Protein AF-A0A352CMU3-F1 (afdb_monomer_lite)

pLDDT: mean 96.45, std 3.03, range [75.0, 98.62]

Foldseek 3Di:
DEEDQDPDDPCVLCVVQPVYYHQYNDPVSVVVRVVVVVVCVVVVPDGDDRPVPVDPCVVVVVVVCCVVCVVVCCCPVVVPD

Radius of gyration: 20.3 Å; chains: 1; bounding box: 35×26×57 Å

Secondary structure (DSSP, 8-state):
--EESSS--S-HHHHHTT--EE--SSHHHHHHHHHHHHHHHHTT------GGG--S-HHHHHHHHHHHHHHHHHHHTS---

Sequence (81 aa):
PAVLIRTSTERPEVLDKGSVIIGGIKSEDVEQAVELATSMYENREPYVEAEDYADENVSVKVIKLIQSYTKIVNETVWLKR

Structure (mmCIF, N/CA/C/O backbone):
data_AF-A0A352CMU3-F1
#
_entry.id   AF-A0A352CMU3-F1
#
loop_
_atom_site.group_PDB
_atom_site.id
_atom_site.type_symbol
_atom_site.label_atom_id
_atom_site.label_alt_id
_atom_site.label_comp_id
_atom_site.label_asym_id
_atom_site.label_entity_id
_atom_site.label_seq_id
_atom_site.pdbx_PDB_ins_code
_atom_site.Cartn_x
_atom_site.Cartn_y
_atom_site.Cartn_z
_atom_site.occupancy
_atom_site.B_iso_or_equiv
_atom_site.auth_seq_id
_atom_site.auth_comp_id
_atom_site.auth_asym_id
_atom_site.auth_atom_id
_atom_site.pdbx_PDB_model_num
ATOM 1 N N . PRO A 1 1 ? 1.741 -2.477 -15.914 1.00 90.38 1 PRO A N 1
ATOM 2 C CA . PRO A 1 1 ? 3.028 -1.853 -15.511 1.00 90.38 1 PRO A CA 1
ATOM 3 C C . PRO A 1 1 ? 2.757 -0.536 -14.771 1.00 90.38 1 PRO A C 1
ATOM 5 O O . PRO A 1 1 ? 1.786 0.134 -15.115 1.00 90.38 1 PRO A O 1
ATOM 8 N N . ALA A 1 2 ? 3.563 -0.183 -13.763 1.00 94.69 2 ALA A N 1
ATOM 9 C CA . ALA A 1 2 ? 3.368 1.029 -12.960 1.00 94.69 2 ALA A CA 1
ATOM 10 C C . ALA A 1 2 ? 4.706 1.651 -12.521 1.00 94.69 2 ALA A C 1
ATOM 12 O O . ALA A 1 2 ? 5.607 0.946 -12.068 1.00 94.69 2 ALA A O 1
ATOM 13 N N . VAL A 1 3 ? 4.800 2.981 -12.627 1.00 97.12 3 VAL A N 1
ATOM 14 C CA . VAL A 1 3 ? 5.958 3.787 -12.210 1.00 97.12 3 VAL A CA 1
ATOM 15 C C . VAL A 1 3 ? 5.485 4.908 -11.289 1.00 97.12 3 VAL A C 1
ATOM 17 O O . VAL A 1 3 ? 4.564 5.655 -11.626 1.00 97.12 3 VAL A O 1
ATOM 20 N N . LEU A 1 4 ? 6.111 5.039 -10.122 1.00 97.44 4 LEU A N 1
ATOM 21 C CA . LEU A 1 4 ? 5.838 6.111 -9.169 1.00 97.44 4 LEU A CA 1
ATOM 22 C C . LEU A 1 4 ? 6.710 7.330 -9.481 1.00 97.44 4 LEU A C 1
ATOM 24 O O . LEU A 1 4 ? 7.933 7.258 -9.376 1.00 97.44 4 LEU A O 1
ATOM 28 N N . ILE A 1 5 ? 6.083 8.471 -9.780 1.00 96.62 5 ILE A N 1
ATOM 29 C CA . ILE A 1 5 ? 6.768 9.768 -9.944 1.00 96.62 5 ILE A CA 1
ATOM 30 C C . ILE A 1 5 ? 6.946 10.421 -8.565 1.00 96.62 5 ILE A C 1
ATOM 32 O O . ILE A 1 5 ? 6.308 11.418 -8.218 1.00 96.62 5 ILE A O 1
ATOM 36 N N . ARG A 1 6 ? 7.729 9.760 -7.713 1.00 96.50 6 ARG A N 1
ATOM 37 C CA . ARG A 1 6 ? 8.072 10.161 -6.342 1.00 96.50 6 ARG A CA 1
ATOM 38 C C . ARG A 1 6 ? 9.459 9.622 -6.016 1.00 96.50 6 ARG A C 1
ATOM 40 O O . ARG A 1 6 ? 9.931 8.699 -6.666 1.00 96.50 6 ARG A O 1
ATOM 47 N N . THR A 1 7 ? 10.100 10.160 -4.984 1.00 95.62 7 THR A N 1
ATOM 48 C CA . THR A 1 7 ? 11.394 9.659 -4.485 1.00 95.62 7 THR A CA 1
ATOM 49 C C . THR A 1 7 ? 11.256 8.661 -3.329 1.00 95.62 7 THR A C 1
ATOM 51 O O . THR A 1 7 ? 12.253 8.098 -2.888 1.00 95.62 7 THR A O 1
ATOM 54 N N . SER A 1 8 ? 10.038 8.436 -2.828 1.00 95.44 8 SER A N 1
ATOM 55 C CA . SER A 1 8 ? 9.723 7.481 -1.761 1.00 95.44 8 SER A CA 1
ATOM 56 C C . SER A 1 8 ? 8.258 7.029 -1.826 1.00 95.44 8 SER A C 1
ATOM 58 O O . SER A 1 8 ? 7.451 7.596 -2.573 1.00 95.44 8 SER A O 1
ATOM 60 N N . THR A 1 9 ? 7.909 6.010 -1.036 1.00 95.69 9 THR A N 1
ATOM 61 C CA . THR A 1 9 ? 6.531 5.538 -0.855 1.00 95.69 9 THR A CA 1
ATOM 62 C C . THR A 1 9 ? 6.278 5.093 0.585 1.00 95.69 9 THR A C 1
ATOM 64 O O . THR A 1 9 ? 7.161 4.564 1.255 1.00 95.69 9 THR A O 1
ATOM 67 N N . GLU A 1 10 ? 5.051 5.306 1.045 1.00 97.12 10 GLU A N 1
ATOM 68 C CA . GLU A 1 10 ? 4.487 4.792 2.291 1.00 97.12 10 GLU A CA 1
ATOM 69 C C . GLU A 1 10 ? 3.890 3.378 2.155 1.00 97.12 10 GLU A C 1
ATOM 71 O O . GLU A 1 10 ? 3.260 2.895 3.096 1.00 97.12 10 GLU A O 1
ATOM 76 N N . ARG A 1 11 ? 4.024 2.758 0.975 1.00 96.50 11 ARG A N 1
ATOM 77 C CA . ARG A 1 11 ? 3.555 1.404 0.651 1.00 96.50 11 ARG A CA 1
ATOM 78 C C . ARG A 1 11 ? 4.753 0.480 0.374 1.00 96.50 11 ARG A C 1
ATOM 80 O O . ARG A 1 11 ? 5.032 0.180 -0.785 1.00 96.50 11 ARG A O 1
ATOM 87 N N . PRO A 1 12 ? 5.552 0.097 1.384 1.00 95.88 12 PRO A N 1
ATOM 88 C CA . PRO A 1 12 ? 6.690 -0.801 1.171 1.00 95.88 12 PRO A CA 1
ATOM 89 C C . PRO A 1 12 ? 6.273 -2.171 0.609 1.00 95.88 12 PRO A C 1
ATOM 91 O O . PRO A 1 12 ? 7.004 -2.748 -0.190 1.00 95.88 12 PRO A O 1
ATOM 94 N N . GLU A 1 13 ? 5.067 -2.642 0.923 1.00 96.88 13 GLU A N 1
ATOM 95 C CA . GLU A 1 13 ? 4.540 -3.942 0.508 1.00 96.88 13 GLU A CA 1
ATOM 96 C C . GLU A 1 13 ? 4.456 -4.104 -1.019 1.00 96.88 13 GLU A C 1
ATOM 98 O O . GLU A 1 13 ? 4.676 -5.195 -1.548 1.00 96.88 13 GLU A O 1
ATOM 103 N N . VAL A 1 14 ? 4.212 -3.016 -1.764 1.00 94.94 14 VAL A N 1
ATOM 104 C CA . VAL A 1 14 ? 4.189 -3.075 -3.235 1.00 94.94 14 VAL A CA 1
ATOM 105 C C . VAL A 1 14 ? 5.589 -3.201 -3.832 1.00 94.94 14 VAL A C 1
ATOM 107 O O . VAL A 1 14 ? 5.727 -3.765 -4.922 1.00 94.94 14 VAL A O 1
ATOM 110 N N . LEU A 1 15 ? 6.617 -2.715 -3.125 1.00 94.50 15 LEU A N 1
ATOM 111 C CA . LEU A 1 15 ? 8.023 -2.878 -3.502 1.00 94.50 15 LEU A CA 1
ATOM 112 C C . LEU A 1 15 ? 8.527 -4.275 -3.147 1.00 94.50 15 LEU A C 1
ATOM 114 O O . LEU A 1 15 ? 9.219 -4.880 -3.961 1.00 94.50 15 LEU A O 1
ATOM 118 N N . ASP A 1 16 ? 8.123 -4.816 -1.994 1.00 94.56 16 ASP A N 1
ATOM 119 C CA . ASP A 1 16 ? 8.466 -6.180 -1.573 1.00 94.56 16 ASP A CA 1
ATOM 120 C C . ASP A 1 16 ? 7.974 -7.230 -2.580 1.00 94.56 16 ASP A C 1
ATOM 122 O O . ASP A 1 16 ? 8.632 -8.246 -2.807 1.00 94.56 16 ASP A O 1
ATOM 126 N N . LYS A 1 17 ? 6.830 -6.972 -3.229 1.00 94.19 17 LYS A N 1
ATOM 127 C CA . LYS A 1 17 ? 6.298 -7.811 -4.316 1.00 94.19 17 LYS A CA 1
ATOM 128 C C . LYS A 1 17 ? 6.792 -7.417 -5.714 1.00 94.19 17 LYS A C 1
ATOM 130 O O . LYS A 1 17 ? 6.416 -8.067 -6.685 1.00 94.19 17 LYS A O 1
ATOM 135 N N . GLY A 1 18 ? 7.598 -6.360 -5.843 1.00 93.25 18 GLY A N 1
ATOM 136 C CA . GLY A 1 18 ? 8.103 -5.867 -7.132 1.00 93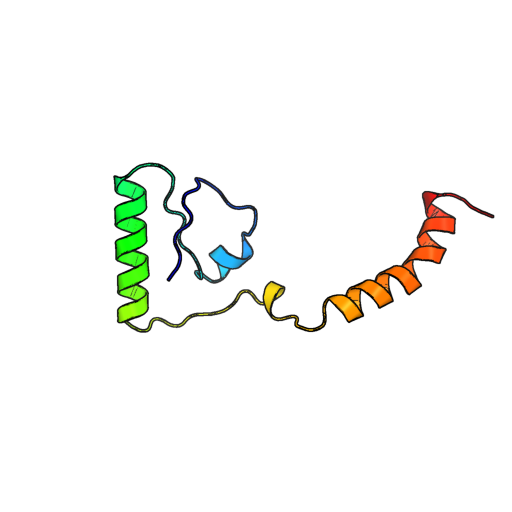.25 18 GLY A CA 1
ATOM 137 C C . GLY A 1 18 ? 7.009 -5.377 -8.088 1.00 93.25 18 GLY A C 1
ATOM 138 O O . GLY A 1 18 ? 7.206 -5.336 -9.298 1.00 93.25 18 GLY A O 1
ATOM 139 N N . SER A 1 19 ? 5.836 -5.028 -7.557 1.00 92.75 19 SER A N 1
ATOM 140 C CA . SER A 1 19 ? 4.640 -4.709 -8.348 1.00 92.75 19 SER A CA 1
ATOM 141 C C . SER A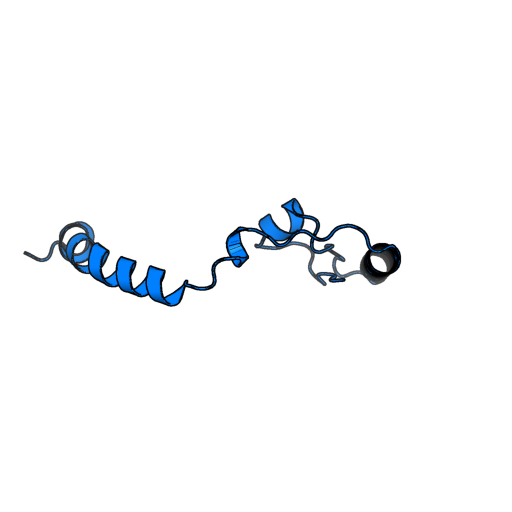 1 19 ? 4.666 -3.303 -8.969 1.00 92.75 19 SER A C 1
ATOM 143 O O . SER A 1 19 ? 3.896 -3.019 -9.891 1.00 92.75 19 SER A O 1
ATOM 145 N N . VAL A 1 20 ? 5.561 -2.429 -8.490 1.00 95.00 20 VAL A N 1
ATOM 146 C CA . VAL A 1 20 ? 5.775 -1.056 -8.977 1.00 95.00 20 VAL A CA 1
ATOM 147 C C . VAL A 1 20 ? 7.264 -0.690 -8.962 1.00 95.00 20 VAL A C 1
ATOM 149 O O . VAL A 1 20 ? 8.028 -1.223 -8.159 1.00 95.00 20 VAL A O 1
ATOM 152 N N . ILE A 1 21 ? 7.668 0.271 -9.799 1.00 96.62 21 ILE A N 1
ATOM 153 C CA . ILE A 1 21 ? 9.030 0.839 -9.818 1.00 96.62 21 ILE A CA 1
ATOM 154 C C . ILE A 1 21 ? 8.991 2.299 -9.342 1.00 96.62 21 ILE A C 1
ATOM 156 O O . ILE A 1 21 ? 8.111 3.065 -9.738 1.00 96.62 21 ILE A O 1
ATOM 160 N N . ILE A 1 22 ? 9.946 2.715 -8.503 1.00 97.06 22 ILE A N 1
ATOM 161 C CA . ILE A 1 22 ? 10.131 4.128 -8.129 1.00 97.06 22 ILE A CA 1
ATOM 162 C C . ILE A 1 22 ? 10.949 4.820 -9.220 1.00 97.06 22 ILE A C 1
ATOM 164 O O . ILE A 1 22 ? 12.123 4.511 -9.396 1.00 97.06 22 ILE A O 1
ATOM 168 N N . GLY A 1 23 ? 10.331 5.764 -9.932 1.00 97.12 23 GLY A N 1
ATOM 169 C CA . GLY A 1 23 ? 10.958 6.506 -11.032 1.00 97.12 23 GLY A CA 1
ATOM 170 C C . 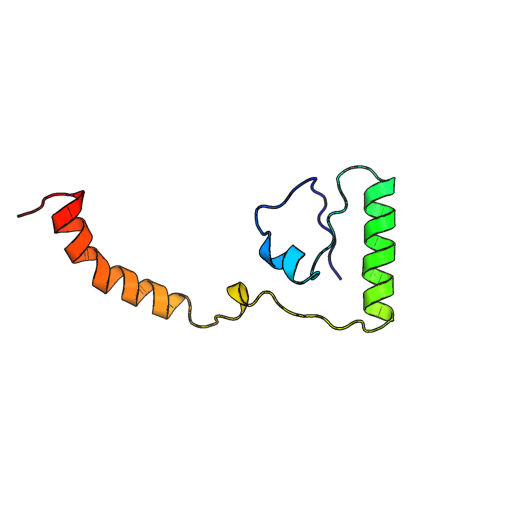GLY A 1 23 ? 11.561 7.852 -10.631 1.00 97.12 23 GLY A C 1
ATOM 171 O O . GLY A 1 23 ? 12.113 8.543 -11.476 1.00 97.12 23 GLY A O 1
ATOM 172 N N . GLY A 1 24 ? 11.452 8.274 -9.368 1.00 97.12 24 GLY A N 1
ATOM 173 C CA . GLY A 1 24 ? 11.984 9.568 -8.943 1.00 97.12 24 GLY A CA 1
ATOM 174 C C . GLY A 1 24 ? 11.227 10.754 -9.553 1.00 97.12 24 GLY A C 1
ATOM 175 O O . GLY A 1 24 ? 10.019 10.696 -9.782 1.00 97.12 24 GLY A O 1
ATOM 176 N N . ILE A 1 25 ? 11.938 11.868 -9.754 1.00 96.75 25 ILE A N 1
ATOM 177 C CA . ILE A 1 25 ? 11.385 13.133 -10.286 1.00 96.75 25 ILE A CA 1
ATOM 178 C C . ILE A 1 25 ? 12.242 13.750 -11.404 1.00 96.75 25 ILE A C 1
ATOM 180 O O . ILE A 1 25 ? 11.967 14.866 -11.843 1.00 96.75 25 ILE A O 1
ATOM 184 N N . LYS A 1 26 ? 13.303 13.064 -11.840 1.00 98.12 26 LYS A N 1
ATOM 185 C CA . LYS A 1 26 ? 14.160 13.500 -12.950 1.00 98.12 26 LYS A CA 1
ATOM 186 C C . LYS A 1 26 ? 13.769 12.744 -14.216 1.00 98.12 26 LYS A C 1
ATOM 188 O O . LYS A 1 26 ? 13.421 11.573 -14.125 1.00 98.12 26 LYS A O 1
ATOM 193 N N . SER A 1 27 ? 13.866 13.398 -15.376 1.00 97.88 27 SER A N 1
ATOM 194 C CA . SER A 1 27 ? 13.467 12.798 -16.663 1.00 97.88 27 SER A CA 1
ATOM 195 C C . SER A 1 27 ? 14.171 11.464 -16.913 1.00 97.88 27 SER A C 1
ATOM 197 O O . SER A 1 27 ? 13.506 10.468 -17.157 1.00 97.88 27 SER A O 1
ATOM 199 N N . GLU A 1 28 ? 15.494 11.428 -16.732 1.00 98.06 28 GLU A N 1
ATOM 200 C CA . GLU A 1 28 ? 16.316 10.231 -16.963 1.00 98.06 28 GLU A CA 1
ATOM 201 C C . GLU A 1 28 ? 15.898 9.035 -16.088 1.00 98.06 28 GLU A C 1
ATOM 203 O O . GLU A 1 28 ? 15.842 7.909 -16.579 1.00 98.06 28 GLU A O 1
ATOM 208 N N . ASP A 1 29 ? 15.571 9.272 -14.812 1.00 98.00 29 ASP A N 1
ATOM 209 C CA . ASP A 1 29 ? 15.144 8.220 -13.877 1.00 98.00 29 ASP A CA 1
ATOM 210 C C . ASP A 1 29 ? 13.756 7.674 -14.263 1.00 98.00 29 ASP A C 1
ATOM 212 O O . ASP A 1 29 ? 13.514 6.463 -14.247 1.00 98.00 29 ASP A O 1
ATOM 216 N N . VAL A 1 30 ? 12.839 8.570 -14.650 1.00 97.69 30 VAL A N 1
ATOM 217 C CA . VAL A 1 30 ? 11.479 8.207 -15.066 1.00 97.69 30 VAL A CA 1
ATOM 218 C C . VAL A 1 30 ? 11.504 7.443 -16.389 1.00 97.69 30 VAL A C 1
ATOM 220 O O . VAL A 1 30 ? 10.806 6.439 -16.512 1.00 97.69 30 VAL A O 1
ATOM 223 N N . GLU A 1 31 ? 12.311 7.878 -17.357 1.00 98.19 31 GLU A N 1
ATOM 224 C CA . GLU A 1 31 ? 12.473 7.212 -18.655 1.00 98.19 31 GLU A CA 1
ATOM 225 C C . GLU A 1 31 ? 12.968 5.769 -18.482 1.00 98.19 31 GLU A C 1
ATOM 227 O O . GLU A 1 31 ? 12.332 4.847 -18.994 1.00 98.19 31 GLU A O 1
ATOM 232 N N . GLN A 1 32 ? 14.011 5.555 -17.670 1.00 98.25 32 GLN A N 1
ATOM 233 C CA . GLN A 1 32 ? 14.529 4.213 -17.363 1.00 98.25 32 GLN A CA 1
ATOM 234 C C . GLN A 1 32 ? 13.488 3.332 -16.659 1.00 98.25 32 GLN A C 1
ATOM 236 O O . GLN A 1 32 ? 13.317 2.159 -17.000 1.00 98.25 32 GLN A O 1
ATOM 241 N N . ALA A 1 33 ? 12.765 3.884 -15.680 1.00 97.94 33 ALA A N 1
ATOM 242 C CA . ALA A 1 33 ? 11.733 3.146 -14.961 1.00 97.94 33 ALA A CA 1
ATOM 243 C C . ALA A 1 33 ? 10.565 2.742 -15.874 1.00 97.94 33 ALA A C 1
ATOM 245 O O . ALA A 1 33 ? 10.041 1.634 -15.744 1.00 97.94 33 ALA A O 1
ATOM 246 N N . VAL A 1 34 ? 10.161 3.621 -16.798 1.00 97.94 34 VAL A N 1
ATOM 247 C CA . VAL A 1 34 ? 9.105 3.336 -17.779 1.00 97.94 34 VAL A CA 1
ATOM 248 C C . VAL A 1 34 ? 9.550 2.241 -18.739 1.00 97.94 34 VAL A C 1
ATOM 250 O O . VAL A 1 34 ? 8.804 1.277 -18.901 1.00 97.94 34 VAL A O 1
ATOM 253 N N . GLU A 1 35 ? 10.754 2.345 -19.307 1.00 98.31 35 GLU A N 1
ATOM 254 C CA . GLU A 1 35 ? 11.310 1.336 -20.217 1.00 98.31 35 GLU A CA 1
ATOM 255 C C . GLU A 1 35 ? 11.364 -0.051 -19.561 1.00 98.31 35 GLU A C 1
ATOM 257 O O . GLU A 1 35 ? 10.915 -1.041 -20.148 1.00 98.31 35 GLU A O 1
ATOM 262 N N . LEU A 1 36 ? 11.840 -0.129 -18.313 1.00 97.69 36 LEU A N 1
ATOM 263 C CA . LEU A 1 36 ? 11.873 -1.379 -17.556 1.00 97.69 36 LEU A CA 1
ATOM 264 C C . LEU A 1 36 ? 10.460 -1.927 -17.306 1.00 97.69 36 LEU A C 1
ATOM 266 O O . LEU A 1 36 ? 10.197 -3.103 -17.568 1.00 97.69 36 LEU A O 1
ATOM 270 N N . ALA A 1 37 ? 9.539 -1.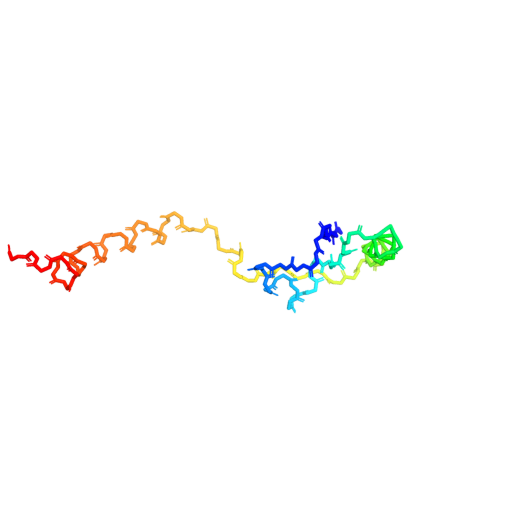080 -16.834 1.00 97.25 37 ALA A N 1
ATOM 271 C CA . ALA A 1 37 ? 8.175 -1.489 -16.514 1.00 97.25 37 ALA A CA 1
ATOM 272 C C . ALA A 1 37 ? 7.438 -2.047 -17.741 1.00 97.25 37 ALA A C 1
ATOM 274 O O . ALA A 1 37 ? 6.733 -3.055 -17.636 1.00 97.25 37 ALA A O 1
ATOM 275 N N . THR A 1 38 ? 7.575 -1.400 -18.902 1.00 97.81 38 THR A N 1
ATOM 276 C CA . THR A 1 38 ? 6.938 -1.854 -20.144 1.00 97.81 38 THR A CA 1
ATOM 277 C C . THR A 1 38 ? 7.589 -3.123 -20.674 1.00 97.81 38 THR A C 1
ATOM 279 O O . THR A 1 38 ? 6.863 -4.049 -21.026 1.00 97.81 38 THR A O 1
ATOM 282 N N . SER A 1 39 ? 8.921 -3.222 -20.630 1.00 98.12 39 SER A N 1
ATOM 283 C CA . SER A 1 39 ? 9.647 -4.417 -21.082 1.00 98.12 39 SER A CA 1
ATOM 284 C C . SER A 1 39 ? 9.267 -5.664 -20.274 1.00 98.12 39 SER A C 1
ATOM 286 O O . SER A 1 39 ? 8.981 -6.714 -20.844 1.00 98.12 39 SER A O 1
ATOM 288 N N . MET A 1 40 ? 9.188 -5.556 -18.942 1.00 97.00 40 MET A N 1
ATOM 289 C CA . MET A 1 40 ? 8.746 -6.664 -18.077 1.00 97.00 40 MET A CA 1
ATOM 290 C C . MET A 1 40 ? 7.307 -7.096 -18.380 1.00 97.00 40 MET A C 1
ATOM 292 O O . MET A 1 40 ? 6.998 -8.288 -18.397 1.00 97.00 40 MET A O 1
ATOM 296 N N . TYR A 1 41 ? 6.426 -6.131 -18.649 1.00 96.44 41 TYR A N 1
ATOM 297 C CA . TYR A 1 41 ? 5.044 -6.417 -19.019 1.00 96.44 41 TYR A CA 1
ATOM 298 C C . TYR A 1 41 ? 4.943 -7.136 -20.373 1.00 96.44 41 TYR A C 1
ATOM 300 O O . TYR A 1 41 ? 4.217 -8.123 -20.488 1.00 96.44 41 TYR A O 1
ATOM 308 N N . GLU A 1 42 ? 5.693 -6.686 -21.382 1.00 98.00 42 GLU A N 1
ATOM 309 C CA . GLU A 1 42 ? 5.754 -7.327 -22.702 1.00 98.00 42 GLU A CA 1
ATOM 310 C C . GLU A 1 42 ? 6.311 -8.755 -22.625 1.00 98.00 42 GLU A C 1
ATOM 312 O O . GLU A 1 42 ? 5.772 -9.663 -23.263 1.00 98.00 42 GLU A O 1
ATOM 317 N N . ASN A 1 43 ? 7.311 -8.973 -21.766 1.00 98.06 43 ASN A N 1
ATOM 318 C CA . ASN A 1 43 ? 7.887 -10.289 -21.482 1.00 98.06 43 ASN A CA 1
ATOM 319 C C . ASN A 1 43 ? 6.973 -11.204 -20.652 1.00 98.06 43 ASN A C 1
ATOM 321 O O . ASN A 1 43 ? 7.293 -12.379 -20.473 1.00 98.06 43 ASN A O 1
ATOM 325 N N . ARG A 1 44 ? 5.819 -10.707 -20.182 1.00 96.44 44 ARG A N 1
ATOM 326 C CA . ARG A 1 44 ? 4.879 -11.434 -19.310 1.00 96.44 44 ARG A CA 1
ATOM 327 C C . ARG A 1 44 ? 5.550 -11.962 -18.044 1.00 96.44 44 ARG A C 1
ATOM 329 O O . ARG A 1 44 ? 5.251 -13.075 -17.605 1.00 96.44 44 ARG A O 1
ATOM 336 N N . GLU A 1 45 ? 6.443 -11.161 -17.472 1.00 96.25 45 GLU A N 1
ATOM 337 C CA . GLU A 1 45 ? 7.045 -11.490 -16.186 1.00 96.25 45 GLU A CA 1
ATOM 338 C C . GLU A 1 45 ? 5.947 -11.703 -15.128 1.00 96.25 45 GLU A C 1
ATOM 340 O O . GLU A 1 45 ? 4.921 -11.006 -15.154 1.00 96.25 45 GLU A O 1
ATOM 345 N N . PRO A 1 46 ? 6.116 -12.669 -14.208 1.00 93.12 46 PRO A N 1
ATOM 346 C CA . PRO A 1 46 ? 5.118 -12.947 -13.188 1.00 93.12 46 PRO A CA 1
ATOM 347 C C . PRO A 1 46 ? 4.806 -11.710 -12.344 1.00 93.12 46 PRO A C 1
ATOM 349 O O . PRO A 1 46 ? 5.701 -11.052 -11.820 1.00 93.12 46 PRO A O 1
ATOM 352 N N . TYR A 1 47 ? 3.516 -11.433 -12.174 1.00 91.38 47 TYR A N 1
ATOM 353 C CA . TYR A 1 47 ? 3.022 -10.385 -11.291 1.00 91.38 47 TYR A CA 1
ATOM 354 C C . TYR A 1 47 ? 2.417 -11.008 -10.035 1.00 91.38 47 TYR A C 1
ATOM 356 O O . TYR A 1 47 ? 1.629 -11.952 -10.125 1.00 91.38 47 TYR A O 1
ATOM 364 N N . VAL A 1 48 ? 2.760 -10.454 -8.873 1.00 92.50 48 VAL A N 1
ATOM 365 C CA . VAL A 1 48 ? 2.194 -10.846 -7.581 1.00 92.50 48 VAL A CA 1
ATOM 366 C C . VAL A 1 48 ? 1.604 -9.606 -6.922 1.00 92.50 48 VAL A C 1
ATOM 368 O O . VAL A 1 48 ? 2.299 -8.610 -6.725 1.00 92.50 48 VAL A O 1
ATOM 371 N N . GLU A 1 49 ? 0.316 -9.664 -6.592 1.00 92.62 49 GLU A N 1
ATOM 372 C CA . GLU A 1 49 ? -0.347 -8.615 -5.819 1.00 92.62 49 GLU A CA 1
ATOM 373 C C . GLU A 1 49 ? 0.152 -8.624 -4.365 1.00 92.62 49 GLU A C 1
ATOM 375 O O . GLU A 1 49 ? 0.456 -9.679 -3.799 1.00 92.62 49 GLU A O 1
ATOM 380 N N . ALA A 1 50 ? 0.248 -7.442 -3.752 1.00 94.94 50 ALA A N 1
ATOM 381 C CA . ALA A 1 50 ? 0.499 -7.337 -2.320 1.00 94.94 50 ALA A CA 1
ATOM 382 C C . ALA A 1 50 ? -0.667 -7.961 -1.544 1.00 94.94 50 ALA A C 1
ATOM 384 O O . ALA A 1 50 ? -1.813 -7.545 -1.688 1.00 94.94 50 ALA A O 1
ATOM 385 N N . GLU A 1 51 ? -0.366 -8.957 -0.712 1.00 95.12 51 GLU A N 1
ATOM 386 C CA . GLU A 1 51 ? -1.374 -9.716 0.041 1.00 95.12 51 GLU A CA 1
ATOM 387 C C . GLU A 1 51 ? -2.227 -8.809 0.938 1.00 95.12 51 GLU A C 1
ATOM 389 O O . GLU A 1 51 ? -3.419 -9.057 1.102 1.00 95.12 51 GLU A O 1
ATOM 394 N N . ASP A 1 52 ? -1.653 -7.711 1.439 1.00 95.00 52 ASP A N 1
ATOM 395 C CA . ASP A 1 52 ? -2.349 -6.692 2.230 1.00 95.00 52 ASP A CA 1
ATOM 396 C C . ASP A 1 52 ? -3.517 -6.016 1.483 1.00 95.00 52 ASP A C 1
ATOM 398 O O . ASP A 1 52 ? -4.383 -5.407 2.115 1.00 95.00 52 ASP A O 1
ATOM 402 N N . TYR A 1 53 ? -3.567 -6.116 0.149 1.00 95.00 53 TYR A N 1
ATOM 403 C CA . TYR A 1 53 ? -4.644 -5.573 -0.689 1.00 95.00 53 TYR A CA 1
ATOM 404 C C . TYR A 1 53 ? -5.655 -6.622 -1.154 1.00 95.00 53 TYR A C 1
ATOM 406 O O . TYR A 1 53 ? -6.712 -6.251 -1.661 1.00 95.00 53 TYR A O 1
ATOM 414 N N . ALA A 1 54 ? -5.383 -7.911 -0.941 1.00 95.25 54 ALA A N 1
ATOM 415 C CA . ALA A 1 54 ? -6.226 -9.000 -1.438 1.00 95.25 54 ALA A CA 1
ATOM 416 C C . ALA A 1 54 ? -7.555 -9.155 -0.666 1.00 95.25 54 ALA A C 1
ATOM 418 O O . ALA A 1 54 ? -8.440 -9.914 -1.062 1.00 95.25 54 ALA A O 1
ATOM 419 N N . ASP A 1 55 ? -7.710 -8.465 0.466 1.00 96.50 55 ASP A N 1
ATOM 420 C CA . ASP A 1 55 ? -8.909 -8.538 1.295 1.00 96.50 55 ASP A CA 1
ATOM 421 C C . ASP A 1 55 ? -10.109 -7.795 0.679 1.00 96.50 55 ASP A C 1
ATOM 423 O O . ASP A 1 55 ? -10.195 -6.569 0.715 1.00 96.50 55 ASP A O 1
ATOM 427 N N . GLU A 1 56 ? -11.135 -8.527 0.243 1.00 97.25 56 GLU A N 1
ATOM 428 C CA . GLU A 1 56 ? -12.367 -7.922 -0.301 1.00 97.25 56 GLU A CA 1
ATOM 429 C C . GLU A 1 56 ? -13.423 -7.563 0.767 1.00 97.25 56 GLU A C 1
ATOM 431 O O . GLU A 1 56 ? -14.401 -6.862 0.507 1.00 97.25 56 GLU A O 1
ATOM 436 N N . ASN A 1 57 ? -13.258 -8.034 2.006 1.00 97.56 57 ASN A N 1
ATOM 437 C CA . ASN A 1 57 ? -14.262 -7.930 3.073 1.00 97.56 57 ASN A CA 1
ATOM 438 C C . ASN A 1 57 ? -13.922 -6.876 4.145 1.00 97.56 57 ASN A C 1
ATOM 440 O O . ASN A 1 57 ? -14.342 -6.999 5.302 1.00 97.56 57 ASN A O 1
ATOM 444 N N . VAL A 1 58 ? -13.184 -5.824 3.776 1.00 98.12 58 VAL A N 1
ATOM 445 C CA . VAL A 1 58 ? -12.715 -4.774 4.700 1.00 98.12 58 VAL A CA 1
ATOM 446 C C . VAL A 1 58 ? -13.865 -4.147 5.497 1.00 98.12 58 VAL A C 1
ATOM 448 O O . VAL A 1 58 ? -13.753 -3.993 6.712 1.00 98.12 58 VAL A O 1
ATOM 451 N N . SER A 1 59 ? -15.010 -3.861 4.866 1.00 98.31 59 SER A N 1
ATOM 452 C CA . SER A 1 59 ? -16.183 -3.283 5.547 1.00 98.31 59 SER A CA 1
ATOM 453 C C . SER A 1 59 ? -16.703 -4.169 6.688 1.00 98.31 59 SER A C 1
ATOM 455 O O . SER A 1 59 ? -17.049 -3.676 7.765 1.00 98.31 59 SER A O 1
ATOM 457 N N . VAL A 1 60 ? -16.679 -5.491 6.494 1.00 98.56 60 VAL A N 1
ATOM 458 C CA . VAL A 1 60 ? -17.064 -6.483 7.505 1.00 98.56 60 VAL A CA 1
ATOM 459 C C . VAL A 1 60 ? -16.047 -6.526 8.648 1.00 98.56 60 VAL A C 1
ATOM 461 O O . VAL A 1 60 ? -16.439 -6.646 9.811 1.00 98.56 6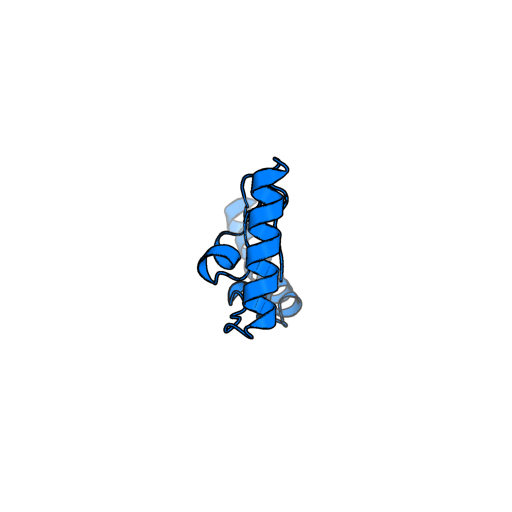0 VAL A O 1
ATOM 464 N N . LYS A 1 61 ? -14.745 -6.410 8.356 1.00 98.25 61 LYS A N 1
ATOM 465 C CA . LYS A 1 61 ? -13.702 -6.311 9.394 1.00 98.25 61 LYS A CA 1
ATOM 466 C C . LYS A 1 61 ? -13.892 -5.044 10.235 1.00 98.25 61 LYS A C 1
ATOM 468 O O . LYS A 1 61 ? -13.893 -5.124 11.462 1.00 98.25 61 LYS A O 1
ATOM 473 N N . VAL A 1 62 ? -14.145 -3.902 9.590 1.00 98.56 62 VAL A N 1
ATOM 474 C CA . VAL A 1 62 ? -14.330 -2.602 10.256 1.00 98.56 62 VAL A CA 1
ATOM 475 C C . VAL A 1 62 ? -15.523 -2.616 11.213 1.00 98.56 62 VAL A C 1
ATOM 477 O O . VAL A 1 62 ? -15.361 -2.241 12.374 1.00 98.56 62 VAL A O 1
ATOM 480 N N . ILE A 1 63 ? -16.703 -3.092 10.791 1.00 98.62 63 ILE A N 1
ATOM 481 C CA . ILE A 1 63 ? -17.878 -3.104 11.683 1.00 98.62 63 ILE A CA 1
ATOM 482 C C . ILE A 1 63 ? -17.669 -4.015 12.901 1.00 98.62 63 ILE A C 1
ATOM 484 O O . ILE A 1 63 ? -18.068 -3.661 14.011 1.00 98.62 63 ILE A O 1
ATOM 488 N N . LYS A 1 64 ? -16.978 -5.150 12.724 1.00 98.56 64 LYS A N 1
ATOM 489 C CA . LYS A 1 64 ? -16.617 -6.051 13.828 1.00 98.56 64 LYS A CA 1
ATOM 490 C C . LYS A 1 64 ? -15.692 -5.362 14.830 1.00 98.56 64 LYS A C 1
ATOM 492 O O . LYS A 1 64 ? -15.952 -5.450 16.027 1.00 98.56 64 LYS A O 1
ATOM 497 N N . LEU A 1 65 ? -14.670 -4.648 14.350 1.00 98.56 65 LEU A N 1
ATOM 498 C CA . LEU A 1 65 ? -13.737 -3.905 15.202 1.00 98.56 65 LEU A CA 1
ATOM 499 C C . LEU A 1 65 ? -14.435 -2.787 15.977 1.00 98.56 65 LEU A C 1
ATOM 501 O O . LEU A 1 65 ? -14.231 -2.671 17.182 1.00 98.56 65 LEU A O 1
ATOM 505 N N . ILE A 1 66 ? -15.293 -1.999 15.322 1.00 98.50 66 ILE A N 1
ATOM 506 C CA . ILE A 1 66 ? -16.078 -0.957 16.001 1.00 98.50 66 ILE A CA 1
ATOM 507 C C . ILE A 1 66 ? -16.913 -1.589 17.117 1.00 98.50 66 ILE A C 1
ATOM 509 O O . ILE A 1 66 ? -16.820 -1.166 18.272 1.00 98.50 66 ILE A O 1
ATOM 513 N N . GLN A 1 67 ? -17.682 -2.636 16.802 1.00 98.44 67 GLN A N 1
ATOM 514 C CA . GLN A 1 67 ? -18.544 -3.303 17.775 1.00 98.44 67 GLN A CA 1
ATOM 515 C C . GLN A 1 67 ? -17.752 -3.874 18.964 1.00 98.44 67 GLN A C 1
ATOM 517 O O . GLN A 1 67 ? -18.208 -3.761 20.103 1.00 98.44 67 GLN A O 1
ATOM 522 N N . SER A 1 68 ? -16.579 -4.471 18.728 1.00 98.25 68 SER A N 1
ATOM 523 C CA . SER A 1 68 ? -15.784 -5.098 19.789 1.00 98.25 68 SER A CA 1
ATOM 524 C C . SER A 1 68 ? -15.006 -4.087 20.635 1.00 98.25 68 SER A C 1
ATOM 526 O O . SER A 1 68 ? -14.951 -4.228 21.856 1.00 98.25 68 SER A O 1
ATOM 528 N N . TYR A 1 69 ? -14.427 -3.052 20.021 1.00 98.38 69 TYR A N 1
ATOM 529 C CA . TYR A 1 69 ? -13.560 -2.100 20.722 1.00 98.38 69 TYR A CA 1
ATOM 530 C C . TYR A 1 69 ? -14.305 -0.939 21.369 1.00 98.38 69 TYR A C 1
ATOM 532 O O . TYR A 1 69 ? -13.765 -0.350 22.301 1.00 98.38 69 TYR A O 1
ATOM 540 N N . THR A 1 70 ? -15.536 -0.617 20.954 1.00 98.44 70 THR A N 1
ATOM 541 C CA . THR A 1 70 ? -16.264 0.536 21.521 1.00 98.44 70 THR A CA 1
ATOM 542 C C . THR A 1 70 ? -16.358 0.469 23.048 1.00 98.44 70 THR A C 1
ATOM 544 O O . THR A 1 70 ? -16.069 1.455 23.728 1.00 98.44 70 THR A O 1
ATOM 547 N N . LYS A 1 71 ? -16.715 -0.696 23.608 1.00 97.75 71 LYS A N 1
ATOM 548 C CA . LYS A 1 71 ? -16.788 -0.878 25.066 1.00 97.75 71 LYS A CA 1
ATOM 549 C C . LYS A 1 71 ? -15.408 -0.760 25.719 1.00 97.75 71 LYS A C 1
ATOM 551 O O . LYS A 1 71 ? -15.264 -0.020 26.684 1.00 97.75 71 LYS A O 1
ATOM 556 N N . ILE A 1 72 ? -14.401 -1.417 25.141 1.00 98.00 72 ILE A N 1
ATOM 557 C CA . ILE A 1 72 ? -13.021 -1.407 25.647 1.00 98.00 72 ILE A CA 1
ATOM 558 C C . ILE A 1 72 ? -12.485 0.027 25.708 1.00 98.00 72 ILE A C 1
ATOM 560 O O . ILE A 1 72 ? -11.988 0.449 26.742 1.00 98.00 72 ILE A O 1
ATOM 564 N N . VAL A 1 73 ? -12.637 0.806 24.636 1.00 98.50 73 VAL A N 1
ATOM 565 C CA . VAL A 1 73 ? -12.168 2.199 24.567 1.00 98.50 73 VAL A CA 1
ATOM 566 C C . VAL A 1 73 ? -12.899 3.090 25.576 1.00 98.50 73 VAL A C 1
ATOM 568 O O . VAL A 1 73 ? -12.274 3.944 26.205 1.00 98.50 73 VAL A O 1
ATOM 571 N N . ASN A 1 74 ? -14.208 2.896 25.768 1.00 98.56 74 ASN A N 1
ATOM 572 C CA . ASN A 1 74 ? -14.951 3.630 26.796 1.00 98.56 74 ASN A CA 1
ATOM 573 C C . ASN A 1 74 ? -14.413 3.350 28.206 1.00 98.56 74 ASN A C 1
ATOM 575 O O . ASN A 1 74 ? -14.293 4.291 28.987 1.00 98.56 74 ASN A O 1
ATOM 579 N N . GLU A 1 75 ? -14.056 2.102 28.505 1.00 98.06 75 GLU A N 1
ATOM 580 C CA . GLU A 1 75 ? -13.517 1.706 29.809 1.00 98.06 75 GLU A CA 1
ATOM 581 C C . GLU A 1 75 ? -12.059 2.144 30.005 1.00 98.06 75 GLU A C 1
ATOM 583 O O . GLU A 1 75 ? -11.730 2.672 31.062 1.00 98.06 75 GLU A O 1
ATOM 588 N N . THR A 1 76 ? -11.179 1.951 29.016 1.00 98.00 76 THR A N 1
ATOM 589 C CA . THR A 1 76 ? -9.721 2.087 29.206 1.00 98.00 76 THR A CA 1
ATOM 590 C C . THR A 1 76 ? -9.153 3.443 28.805 1.00 98.00 76 THR A C 1
ATOM 592 O O . THR A 1 76 ? -8.175 3.884 29.403 1.00 98.00 76 THR A O 1
ATOM 595 N N . VAL A 1 77 ? -9.747 4.111 27.812 1.00 98.25 77 VAL A N 1
ATOM 596 C CA . VAL A 1 77 ? -9.274 5.416 27.321 1.00 98.25 77 VAL A CA 1
ATOM 597 C C . VAL A 1 77 ? -10.086 6.535 27.951 1.00 98.25 77 VAL A C 1
ATOM 599 O O . VAL A 1 77 ? -9.528 7.469 28.521 1.00 98.25 77 VAL A O 1
ATOM 602 N N . TRP A 1 78 ? -11.414 6.434 27.869 1.00 98.31 78 TRP A N 1
ATOM 603 C CA . TRP A 1 78 ? -12.302 7.481 28.374 1.00 98.31 78 TRP A CA 1
ATOM 604 C C . TRP A 1 78 ? -12.663 7.325 29.851 1.00 98.31 78 TRP A C 1
ATOM 606 O O . TRP A 1 78 ? -13.244 8.251 30.413 1.00 98.31 78 TRP A O 1
ATOM 616 N N . LEU A 1 79 ? -12.339 6.182 30.469 1.00 97.81 79 LEU A N 1
ATOM 617 C CA . LEU A 1 79 ? -12.625 5.879 31.877 1.00 97.81 79 LEU A CA 1
ATOM 618 C C . LEU A 1 79 ? -14.103 6.100 32.252 1.00 97.81 79 LEU A C 1
ATOM 620 O O . LEU A 1 79 ? -14.423 6.498 33.376 1.00 97.81 79 LEU A O 1
ATOM 624 N N . LYS A 1 80 ? -15.013 5.858 31.300 1.00 95.44 80 LYS A N 1
ATOM 625 C CA . LYS A 1 80 ? -16.457 5.945 31.527 1.00 95.44 80 LYS A CA 1
ATOM 626 C C . LYS A 1 80 ? -16.862 4.777 32.423 1.00 95.44 80 LYS A C 1
ATOM 628 O O . LYS A 1 80 ? -16.597 3.625 32.085 1.00 95.44 80 LYS A O 1
ATOM 633 N N . ARG A 1 81 ? -17.460 5.102 33.568 1.00 75.00 81 ARG A N 1
ATOM 634 C CA . ARG A 1 81 ? -18.069 4.145 34.497 1.00 75.00 81 ARG A C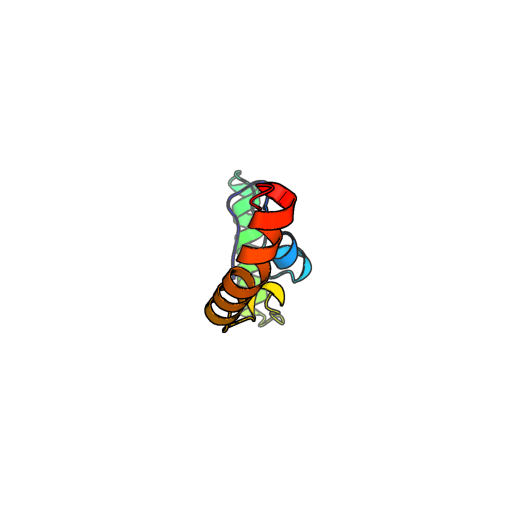A 1
ATOM 635 C C . ARG A 1 81 ? -19.544 3.969 34.183 1.00 75.00 81 ARG A C 1
ATOM 637 O O . ARG A 1 81 ? -20.170 4.988 33.816 1.00 75.00 81 ARG A O 1
#